Protein AF-A0A1V4IWE4-F1 (afdb_monomer_lite)

Sequence (49 aa):
MQEKYIEPLTKLEYAPLEKNQEEKLRDFERKFNEEFGTAFYFMVMRKED

Radius of gyration: 14.13 Å; chains: 1; bounding box: 32×20×33 Å

Structure (mmCIF, N/CA/C/O backbone):
data_AF-A0A1V4IWE4-F1
#
_entry.id   AF-A0A1V4IWE4-F1
#
loop_
_atom_site.group_PDB
_atom_site.id
_atom_site.type_symbol
_atom_site.label_atom_id
_atom_site.label_alt_id
_atom_site.label_comp_id
_atom_site.label_asym_id
_atom_site.label_entity_id
_atom_site.label_seq_id
_atom_site.pdbx_PDB_ins_code
_atom_site.Cartn_x
_atom_site.Cartn_y
_atom_site.Cartn_z
_atom_site.occupancy
_atom_site.B_iso_or_equiv
_atom_site.auth_seq_id
_atom_site.auth_comp_id
_atom_site.auth_asym_id
_atom_site.auth_atom_id
_atom_site.pdbx_PDB_model_num
ATOM 1 N N . MET A 1 1 ? -20.065 -13.876 -19.091 1.00 50.53 1 MET A N 1
ATOM 2 C CA . MET A 1 1 ? -20.149 -12.517 -18.493 1.00 50.53 1 MET A CA 1
ATOM 3 C C . MET A 1 1 ? -19.017 -12.237 -17.484 1.00 50.53 1 MET A C 1
ATOM 5 O O . MET A 1 1 ? -19.168 -11.339 -16.673 1.00 50.53 1 MET A O 1
ATOM 9 N N . GLN A 1 2 ? -17.877 -12.947 -17.530 1.00 52.28 2 GLN A N 1
ATOM 10 C CA . GLN A 1 2 ? -16.721 -12.689 -16.643 1.00 52.28 2 GLN A CA 1
ATOM 11 C C . GLN A 1 2 ? -15.417 -12.391 -17.406 1.00 52.28 2 GLN A C 1
ATOM 13 O O . GLN A 1 2 ? -14.543 -11.723 -16.872 1.00 52.28 2 GLN A O 1
ATOM 18 N N . GLU A 1 3 ? -15.299 -12.796 -18.672 1.00 48.56 3 GLU A N 1
ATOM 19 C CA . GLU A 1 3 ? -14.027 -12.728 -19.414 1.00 48.56 3 GLU A CA 1
ATOM 20 C C . GLU A 1 3 ? -13.638 -11.308 -19.865 1.00 48.56 3 GLU A C 1
ATOM 22 O O . GLU A 1 3 ? -12.456 -10.982 -19.909 1.00 48.56 3 GLU A O 1
ATOM 27 N N . LYS A 1 4 ? -14.609 -10.412 -20.101 1.00 48.97 4 LYS A N 1
ATOM 28 C CA . LYS A 1 4 ? -14.350 -9.037 -20.586 1.00 48.97 4 LYS A CA 1
ATOM 29 C C . LYS A 1 4 ? -13.641 -8.110 -19.590 1.00 48.97 4 LYS A C 1
ATOM 31 O O . LYS A 1 4 ? -13.161 -7.058 -19.997 1.00 48.97 4 LYS A O 1
ATOM 36 N N . TYR A 1 5 ? -13.590 -8.464 -18.307 1.00 52.16 5 TYR A N 1
ATOM 37 C CA . TYR A 1 5 ? -12.910 -7.657 -17.284 1.00 52.16 5 TYR A CA 1
ATOM 38 C C . TYR A 1 5 ? -11.494 -8.156 -16.975 1.00 52.16 5 TYR A C 1
ATOM 40 O O . TYR A 1 5 ? -10.736 -7.448 -16.320 1.00 52.16 5 TYR A O 1
ATOM 48 N N . ILE A 1 6 ? -11.129 -9.352 -17.450 1.00 51.91 6 ILE A N 1
ATOM 49 C CA . ILE A 1 6 ? -9.829 -9.971 -17.162 1.00 51.91 6 ILE A CA 1
ATOM 50 C C . ILE A 1 6 ? -8.770 -9.522 -18.177 1.00 51.91 6 ILE A C 1
ATOM 52 O O . ILE A 1 6 ? -7.629 -9.278 -17.798 1.00 51.91 6 ILE A O 1
ATOM 56 N N . GLU A 1 7 ? -9.150 -9.314 -19.441 1.00 51.72 7 GLU A N 1
ATOM 57 C CA . GLU A 1 7 ? -8.234 -8.848 -20.495 1.00 51.72 7 GLU A CA 1
ATOM 58 C C . GLU A 1 7 ? -7.493 -7.525 -20.190 1.00 51.72 7 GLU A C 1
ATOM 60 O O . GLU A 1 7 ? -6.293 -7.451 -20.477 1.00 51.72 7 GLU A O 1
ATOM 65 N N . PRO A 1 8 ?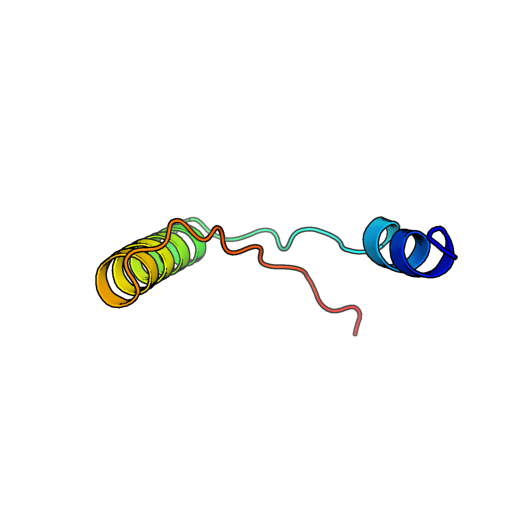 -8.108 -6.483 -19.589 1.00 54.31 8 PRO A N 1
ATOM 66 C CA . PRO A 1 8 ? -7.362 -5.281 -19.221 1.00 54.31 8 PRO A CA 1
ATOM 67 C C . PRO A 1 8 ? -6.440 -5.480 -18.008 1.00 54.31 8 PRO A C 1
ATOM 69 O O . PRO A 1 8 ? -5.444 -4.773 -17.908 1.00 54.31 8 PRO A O 1
ATOM 72 N N . LEU A 1 9 ? -6.702 -6.450 -17.119 1.00 53.59 9 LEU A N 1
ATOM 73 C CA . LEU A 1 9 ? -5.823 -6.733 -15.971 1.00 53.59 9 LEU A CA 1
ATOM 74 C C . LEU A 1 9 ? -4.480 -7.325 -16.414 1.00 53.59 9 LEU A C 1
ATOM 76 O O . LEU A 1 9 ? -3.450 -7.022 -15.822 1.00 53.59 9 LEU A O 1
ATOM 80 N N . THR A 1 10 ? -4.473 -8.120 -17.488 1.00 53.66 10 THR A N 1
ATOM 81 C CA . THR A 1 10 ? -3.252 -8.724 -18.050 1.00 53.66 10 THR A CA 1
ATOM 82 C C . THR A 1 10 ? -2.232 -7.717 -18.588 1.00 53.66 10 THR A C 1
ATOM 84 O O . THR A 1 10 ? -1.090 -8.101 -18.821 1.00 53.66 10 THR A O 1
ATOM 87 N N . LYS A 1 11 ? -2.618 -6.448 -18.781 1.00 57.97 11 LYS A N 1
AT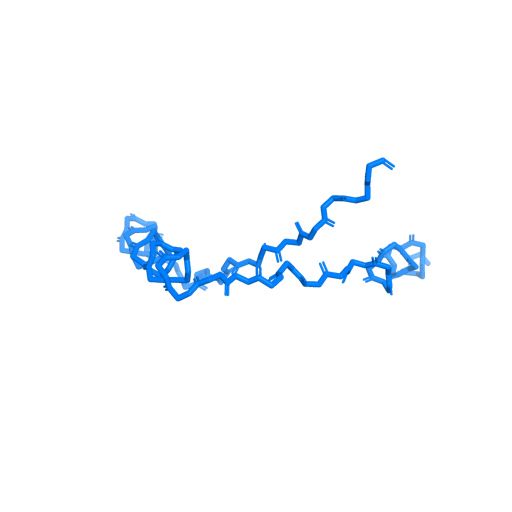OM 88 C CA . LYS A 1 11 ? -1.730 -5.372 -19.257 1.00 57.97 11 LYS A CA 1
ATOM 89 C C . LYS A 1 11 ? -1.290 -4.398 -18.163 1.00 57.97 11 LYS A C 1
ATOM 91 O O . LYS A 1 11 ? -0.551 -3.462 -18.447 1.00 57.97 11 LYS A O 1
ATOM 96 N N . LEU A 1 12 ? -1.744 -4.581 -16.924 1.00 61.22 12 LEU A N 1
ATOM 97 C CA . LEU A 1 12 ? -1.378 -3.687 -15.831 1.00 61.22 12 LEU A CA 1
ATOM 98 C C . LEU A 1 12 ? 0.007 -4.073 -15.319 1.00 61.22 12 LEU A C 1
ATOM 100 O O . LEU A 1 12 ? 0.173 -5.035 -14.572 1.00 61.22 12 LEU A O 1
ATOM 104 N N . GLU A 1 13 ? 1.015 -3.316 -15.742 1.00 68.12 13 GLU A N 1
ATOM 105 C CA . GLU A 1 13 ? 2.350 -3.423 -15.173 1.00 68.12 13 GLU A CA 1
ATOM 106 C C . GLU A 1 13 ? 2.369 -2.784 -13.781 1.00 68.12 13 GLU A C 1
ATOM 108 O O . GLU A 1 13 ? 1.955 -1.634 -13.581 1.00 68.12 13 GLU A O 1
ATOM 113 N N . TYR A 1 14 ? 2.876 -3.536 -12.804 1.00 75.62 14 TYR A N 1
ATOM 114 C CA . TYR A 1 14 ? 3.169 -2.994 -11.483 1.00 75.62 14 TYR A CA 1
ATOM 115 C C . TYR A 1 14 ? 4.149 -1.833 -11.621 1.00 75.62 14 TYR A C 1
ATOM 117 O O . TYR A 1 14 ? 5.168 -1.946 -12.306 1.00 75.62 14 TYR A O 1
ATOM 125 N N . ALA A 1 15 ? 3.852 -0.716 -10.958 1.00 80.31 15 ALA A N 1
ATOM 126 C CA . ALA A 1 15 ? 4.792 0.390 -10.931 1.00 80.31 15 ALA A CA 1
ATOM 127 C C . ALA A 1 15 ? 6.023 -0.029 -10.108 1.00 80.31 15 ALA A C 1
ATOM 129 O O . ALA A 1 15 ? 5.854 -0.428 -8.952 1.00 80.31 15 ALA A O 1
ATOM 130 N N . PRO A 1 16 ? 7.251 0.061 -10.652 1.00 81.44 16 PRO A N 1
ATOM 131 C CA . PRO A 1 16 ? 8.440 -0.095 -9.832 1.00 81.44 16 PRO A CA 1
ATOM 132 C C . PRO A 1 16 ? 8.489 1.088 -8.864 1.00 81.44 16 PRO A C 1
ATOM 134 O O . PRO A 1 16 ? 8.652 2.234 -9.285 1.00 81.44 16 PRO A O 1
ATOM 137 N N . LEU A 1 17 ? 8.291 0.815 -7.577 1.00 84.06 17 LEU A N 1
ATOM 138 C CA . LEU A 1 17 ? 8.376 1.828 -6.536 1.00 84.06 17 LEU A CA 1
ATOM 139 C C . LEU A 1 17 ? 9.799 1.889 -5.992 1.00 84.06 17 LEU A C 1
ATOM 141 O O . LEU A 1 17 ? 10.434 0.872 -5.714 1.00 84.06 17 LEU A O 1
ATOM 145 N N . GLU A 1 18 ? 10.295 3.104 -5.804 1.00 92.19 18 GLU A N 1
ATOM 146 C CA . GLU A 1 18 ? 11.478 3.321 -4.985 1.00 92.19 18 GLU A CA 1
ATOM 147 C C . GLU A 1 18 ? 11.149 3.053 -3.508 1.00 92.19 18 GLU A C 1
ATOM 149 O O . GLU A 1 18 ? 10.014 3.222 -3.057 1.00 92.19 18 GLU A O 1
ATOM 154 N N . LYS A 1 19 ? 12.161 2.692 -2.711 1.00 91.50 19 LYS A N 1
ATOM 155 C CA . LYS A 1 19 ? 11.987 2.338 -1.291 1.00 91.50 19 LYS A CA 1
ATOM 156 C C . LYS A 1 19 ? 11.224 3.405 -0.487 1.00 91.50 19 LYS A C 1
ATOM 158 O O . LYS A 1 19 ? 10.364 3.083 0.326 1.00 91.50 19 LYS A O 1
ATOM 163 N N . ASN A 1 20 ? 11.509 4.681 -0.732 1.00 93.81 20 ASN A N 1
ATOM 164 C CA . ASN A 1 20 ? 10.823 5.807 -0.087 1.00 93.81 20 ASN A CA 1
ATOM 165 C C . ASN A 1 20 ? 9.335 5.919 -0.486 1.00 93.81 20 ASN A C 1
ATOM 167 O O . ASN A 1 20 ? 8.522 6.406 0.299 1.00 93.81 20 ASN A O 1
ATOM 171 N N . GLN A 1 21 ? 8.968 5.510 -1.702 1.00 90.44 21 GLN A N 1
ATOM 172 C CA . GLN A 1 21 ? 7.594 5.490 -2.194 1.00 90.44 21 GLN A CA 1
ATOM 173 C C . GLN A 1 21 ? 6.836 4.309 -1.585 1.00 90.44 21 GLN A C 1
ATOM 175 O O . GLN A 1 21 ? 5.701 4.487 -1.146 1.00 90.44 21 GLN A O 1
AT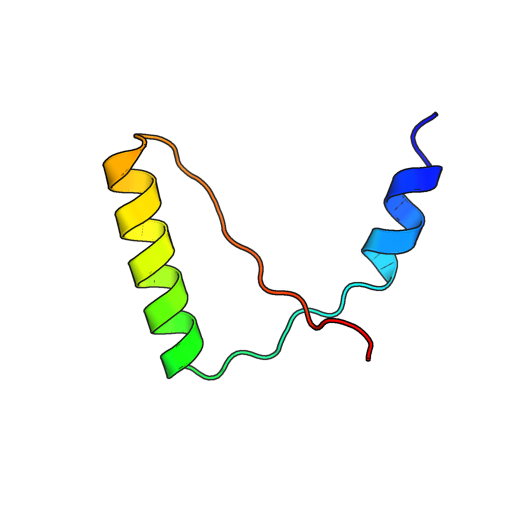OM 180 N N . GLU A 1 22 ? 7.480 3.142 -1.475 1.00 90.81 22 GLU A N 1
ATOM 181 C CA . GLU A 1 22 ? 6.921 1.983 -0.771 1.00 90.81 22 GLU A CA 1
ATOM 182 C C . GLU A 1 22 ? 6.644 2.286 0.705 1.00 90.81 22 GLU A C 1
ATOM 184 O O . GLU A 1 22 ? 5.561 1.983 1.202 1.00 90.81 22 GLU A O 1
ATOM 189 N N . GLU A 1 23 ? 7.591 2.911 1.411 1.00 93.75 23 GLU A N 1
ATOM 190 C CA . GLU A 1 23 ? 7.427 3.283 2.823 1.00 93.75 23 GLU A CA 1
ATOM 191 C C . GLU A 1 23 ? 6.232 4.224 3.019 1.00 93.75 23 GLU A C 1
ATOM 193 O O . GLU A 1 23 ? 5.381 3.982 3.876 1.00 93.75 23 GLU A O 1
ATOM 198 N N . LYS A 1 24 ? 6.097 5.245 2.162 1.00 94.12 24 LYS A N 1
ATOM 199 C CA . LYS A 1 24 ? 4.946 6.159 2.189 1.00 94.12 24 LYS A CA 1
ATOM 200 C C . LYS A 1 24 ? 3.627 5.449 1.896 1.00 94.12 24 LYS A C 1
ATOM 202 O O . LYS A 1 24 ? 2.626 5.759 2.540 1.00 94.12 24 LYS A O 1
ATOM 207 N N . LEU A 1 25 ? 3.616 4.513 0.945 1.00 92.88 25 LEU A N 1
ATOM 208 C CA . LEU A 1 25 ? 2.423 3.737 0.610 1.00 92.88 25 LEU A CA 1
ATOM 209 C C . LEU A 1 25 ? 1.992 2.856 1.787 1.00 92.88 25 LEU A C 1
ATOM 211 O O . LEU A 1 25 ? 0.813 2.827 2.125 1.00 92.88 25 LEU A O 1
ATOM 215 N N . ARG A 1 26 ? 2.942 2.197 2.458 1.00 91.88 26 ARG A N 1
ATOM 216 C CA . ARG A 1 26 ? 2.668 1.375 3.647 1.00 91.88 26 ARG A CA 1
ATOM 217 C C . ARG A 1 26 ? 2.160 2.203 4.820 1.00 91.88 26 ARG A C 1
ATOM 219 O O . ARG A 1 26 ? 1.239 1.780 5.513 1.00 91.88 26 ARG A O 1
ATOM 226 N N . ASP A 1 27 ? 2.733 3.382 5.038 1.00 94.62 27 ASP A N 1
ATOM 227 C CA . ASP A 1 27 ? 2.263 4.295 6.079 1.00 94.62 27 ASP A CA 1
ATOM 228 C C . ASP A 1 27 ? 0.844 4.799 5.799 1.00 94.62 27 ASP A C 1
ATOM 230 O O . ASP A 1 27 ? 0.045 4.932 6.728 1.00 94.62 27 ASP A O 1
ATOM 234 N N . PHE A 1 28 ? 0.525 5.066 4.531 1.00 93.50 28 PHE A N 1
ATOM 235 C CA . PHE A 1 28 ? -0.827 5.410 4.105 1.00 93.50 28 PHE A CA 1
ATOM 236 C C . PHE A 1 28 ? -1.798 4.243 4.315 1.00 93.50 28 PHE A C 1
ATOM 238 O O . PHE A 1 28 ? -2.829 4.434 4.953 1.00 93.50 28 PHE A O 1
ATOM 245 N N . GLU A 1 29 ? -1.447 3.039 3.852 1.00 91.69 29 GLU A N 1
ATOM 246 C CA . GLU A 1 29 ? -2.263 1.830 4.013 1.00 91.69 29 GLU A CA 1
ATOM 247 C C . GLU A 1 29 ? -2.564 1.552 5.487 1.00 91.69 29 GLU A C 1
ATOM 249 O O . GLU A 1 29 ? -3.715 1.316 5.849 1.00 91.69 29 GLU A O 1
ATOM 254 N N . ARG A 1 30 ? -1.553 1.656 6.359 1.00 92.56 30 ARG A N 1
ATOM 255 C CA . ARG A 1 30 ? -1.734 1.485 7.804 1.00 92.56 30 ARG A CA 1
ATOM 256 C C . ARG A 1 30 ? -2.745 2.486 8.362 1.00 92.56 30 ARG A C 1
ATOM 258 O O . ARG A 1 30 ? -3.690 2.069 9.021 1.00 92.56 30 ARG A O 1
ATOM 265 N N . LYS A 1 31 ? -2.580 3.781 8.071 1.00 94.31 31 LYS A N 1
ATOM 266 C CA . LYS A 1 31 ? -3.490 4.832 8.560 1.00 94.31 31 LYS A CA 1
ATOM 267 C C . LYS A 1 31 ? -4.914 4.644 8.046 1.00 94.31 31 LYS A C 1
ATOM 269 O O . LYS A 1 31 ? -5.860 4.782 8.810 1.00 94.31 31 LYS A O 1
ATOM 274 N N . PHE A 1 32 ? -5.056 4.302 6.769 1.00 93.75 32 PHE A N 1
ATOM 275 C CA . PHE A 1 32 ? -6.352 4.037 6.159 1.00 93.75 32 PHE A CA 1
ATOM 276 C C . PHE A 1 32 ? -7.053 2.857 6.844 1.00 93.75 32 PHE A C 1
ATOM 278 O O . PHE A 1 32 ? -8.208 2.953 7.248 1.00 93.75 32 PHE A O 1
ATOM 285 N N . ASN A 1 33 ? -6.339 1.753 7.046 1.00 92.44 33 ASN A N 1
ATOM 286 C CA . ASN A 1 33 ? -6.903 0.569 7.685 1.00 92.44 33 ASN A CA 1
ATOM 287 C C . ASN A 1 33 ? -7.236 0.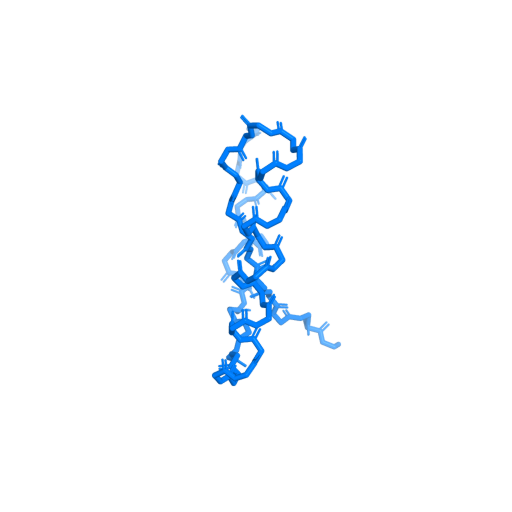798 9.168 1.00 92.44 33 ASN A C 1
ATOM 289 O O . ASN A 1 33 ? -8.235 0.269 9.654 1.00 92.44 33 ASN A O 1
ATOM 293 N N . GLU A 1 34 ? -6.442 1.606 9.876 1.00 93.38 34 GLU A N 1
ATOM 294 C CA . GLU A 1 34 ? -6.736 2.044 11.247 1.00 93.38 34 GLU A CA 1
ATOM 295 C C . GLU A 1 34 ? -8.006 2.907 11.312 1.00 93.38 34 GLU A C 1
ATOM 297 O O . GLU A 1 34 ? -8.829 2.710 12.205 1.00 93.38 34 GLU A O 1
ATOM 302 N N . GLU A 1 35 ? -8.196 3.826 10.361 1.00 94.25 35 GLU A N 1
ATOM 303 C CA . GLU A 1 35 ? -9.346 4.738 10.323 1.00 94.25 35 GLU A CA 1
ATOM 304 C C . GLU A 1 35 ? -10.656 4.018 9.980 1.00 94.25 35 GLU A C 1
ATOM 306 O O . GLU A 1 35 ? -11.690 4.268 10.599 1.00 94.25 35 GLU A O 1
ATOM 311 N N . PHE A 1 36 ? -10.617 3.092 9.020 1.00 91.19 36 PHE A N 1
ATOM 312 C CA . PHE A 1 36 ? -11.814 2.420 8.504 1.00 91.19 36 PHE A CA 1
ATOM 313 C C . PHE A 1 36 ? -12.022 1.002 9.062 1.00 91.19 36 PHE A C 1
ATOM 315 O O . PHE A 1 36 ? -12.957 0.309 8.654 1.00 91.19 36 PHE A O 1
ATOM 322 N N . GLY A 1 37 ? -11.162 0.544 9.981 1.00 80.75 37 GLY A N 1
ATOM 323 C CA . GLY A 1 37 ? -11.281 -0.748 10.671 1.00 80.75 37 GLY A CA 1
ATOM 324 C C . GLY A 1 37 ? -11.260 -1.971 9.748 1.00 80.75 37 GLY A C 1
ATOM 325 O O . GLY A 1 37 ? -11.738 -3.042 10.118 1.00 80.75 37 GLY A O 1
ATOM 326 N N . THR A 1 38 ? -10.748 -1.808 8.531 1.00 79.50 38 THR A N 1
ATOM 327 C CA . THR A 1 38 ? -10.805 -2.807 7.462 1.00 79.50 38 THR A CA 1
ATOM 328 C C . THR A 1 38 ? -9.398 -3.032 6.927 1.00 79.50 38 THR A C 1
ATOM 330 O O . THR A 1 38 ? -8.640 -2.082 6.799 1.00 79.50 38 THR A O 1
ATOM 333 N N . ALA A 1 39 ? -9.027 -4.277 6.622 1.00 82.75 39 ALA A N 1
ATOM 334 C CA . ALA A 1 39 ? -7.708 -4.605 6.082 1.00 82.75 39 ALA A CA 1
ATOM 335 C C . ALA A 1 39 ? -7.711 -4.507 4.548 1.00 82.75 39 ALA A C 1
ATOM 337 O O . ALA A 1 39 ? -7.948 -5.498 3.855 1.00 82.75 39 ALA A O 1
ATOM 338 N N . PHE A 1 40 ? -7.484 -3.305 4.019 1.00 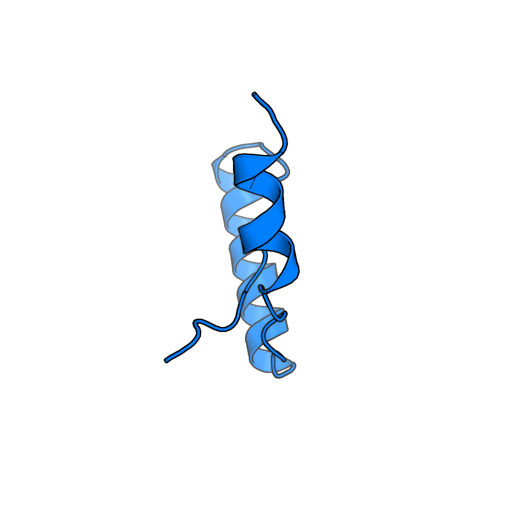86.12 40 PHE A N 1
ATOM 339 C CA . PHE A 1 40 ? -7.300 -3.083 2.589 1.00 86.12 40 PHE A CA 1
ATOM 340 C C . PHE A 1 40 ? -5.826 -3.172 2.193 1.00 86.12 40 PHE A C 1
ATOM 342 O O . PHE A 1 40 ? -4.946 -2.761 2.948 1.00 86.12 40 PHE A O 1
ATOM 349 N N . TYR A 1 41 ? -5.583 -3.666 0.979 1.00 87.50 41 TYR A N 1
ATOM 350 C CA . TYR A 1 41 ? -4.279 -3.640 0.324 1.00 87.50 41 TYR A CA 1
ATOM 351 C C . TYR A 1 41 ? -4.323 -2.656 -0.840 1.00 87.50 41 TYR A C 1
ATOM 353 O O . TYR A 1 41 ? -5.247 -2.708 -1.657 1.00 87.50 41 TYR A O 1
ATOM 361 N N . PHE A 1 42 ? -3.317 -1.789 -0.939 1.00 87.00 42 PHE A N 1
ATOM 362 C CA . PHE A 1 42 ? -3.204 -0.838 -2.043 1.00 87.00 42 PHE A CA 1
ATOM 363 C C . PHE A 1 42 ? -2.191 -1.317 -3.083 1.00 87.00 42 PHE A C 1
ATOM 365 O O . PHE A 1 42 ? -1.059 -1.674 -2.765 1.00 87.00 42 PHE A O 1
ATOM 372 N N . MET A 1 43 ? -2.595 -1.290 -4.353 1.00 86.44 43 MET A N 1
ATOM 373 C CA . MET A 1 43 ? -1.758 -1.670 -5.489 1.00 86.44 43 MET A CA 1
ATOM 374 C C . MET A 1 43 ? -1.518 -0.453 -6.380 1.00 86.44 43 MET A C 1
ATOM 376 O O . MET A 1 43 ? -2.466 0.218 -6.788 1.00 86.44 43 MET A O 1
ATOM 380 N N . VAL A 1 44 ? -0.249 -0.173 -6.683 1.00 85.75 44 VAL A N 1
ATOM 381 C CA . VAL A 1 44 ? 0.144 0.921 -7.579 1.00 85.75 44 VAL A CA 1
ATOM 382 C C . VAL A 1 44 ? 0.495 0.345 -8.942 1.00 85.75 44 VAL A C 1
ATOM 384 O O . VAL A 1 44 ? 1.330 -0.552 -9.065 1.00 85.75 44 VAL A O 1
ATOM 387 N N . MET A 1 45 ? -0.152 0.875 -9.972 1.00 83.81 45 MET A N 1
ATOM 388 C CA . MET A 1 45 ? 0.000 0.430 -11.353 1.00 83.81 45 MET A CA 1
ATOM 389 C C . MET A 1 45 ? 0.551 1.576 -12.187 1.00 83.81 45 MET A C 1
ATOM 391 O O . MET A 1 45 ? 0.223 2.743 -11.947 1.00 83.81 45 MET A O 1
ATOM 395 N N . ARG A 1 46 ? 1.383 1.249 -13.174 1.00 78.50 46 ARG A N 1
ATOM 396 C CA . ARG A 1 46 ? 1.808 2.230 -14.164 1.00 78.50 46 ARG A CA 1
ATOM 397 C C . ARG A 1 46 ? 0.639 2.485 -15.111 1.00 78.50 46 ARG A C 1
ATOM 399 O O . ARG A 1 46 ? 0.053 1.549 -15.646 1.00 78.50 46 ARG A O 1
ATOM 406 N N . LYS A 1 47 ? 0.286 3.752 -15.308 1.00 74.94 47 LYS A N 1
ATOM 407 C CA . LYS A 1 47 ? -0.649 4.128 -16.366 1.00 74.94 47 LYS A CA 1
ATOM 408 C C . LYS A 1 47 ? 0.115 4.089 -17.692 1.00 74.94 47 LYS A C 1
ATOM 410 O O . LYS A 1 47 ? 1.187 4.683 -17.769 1.00 74.94 47 LYS A O 1
ATOM 415 N N . GLU A 1 48 ? -0.399 3.364 -18.684 1.00 66.50 48 GLU A N 1
ATOM 416 C CA . GLU A 1 48 ? 0.064 3.516 -20.069 1.00 66.50 48 GLU A CA 1
ATOM 417 C C . GLU A 1 48 ? -0.210 4.974 -20.489 1.00 66.50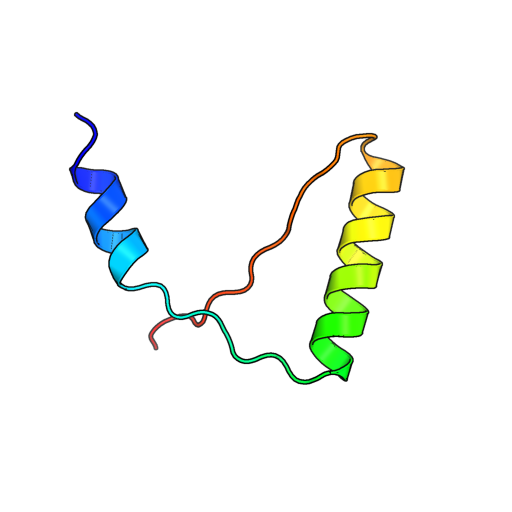 48 GLU A C 1
ATOM 419 O O . GLU A 1 48 ? -1.339 5.450 -20.328 1.00 66.50 48 GLU A O 1
ATOM 424 N N . ASP A 1 49 ? 0.835 5.693 -20.914 1.00 58.59 49 ASP A N 1
ATOM 425 C CA . ASP A 1 49 ? 0.724 7.045 -21.488 1.00 58.59 49 ASP A CA 1
ATOM 426 C C . ASP A 1 49 ? -0.004 7.015 -22.842 1.00 58.59 49 ASP A C 1
ATOM 428 O O . ASP A 1 49 ? 0.305 6.119 -23.664 1.00 58.59 49 ASP A O 1
#

Foldseek 3Di:
DPPVVVVVVVPWAFDPDDPVRVVVQVVVQVVVCVVVVHNDDDTHTDDDD

pLDDT: mean 78.12, std 16.22, range [48.56, 94.62]

Secondary structure (DSSP, 8-state):
--GGGTTTGGG-PBP---HHHHHHHHHHHHHHHHHHTS------BPPP-

Organism: NCBI:txid1450648